Protein AF-A0A522BA51-F1 (afdb_monomer_lite)

Foldseek 3Di:
DPDDDDDVVVVVVVCPLQLLLVLLVLQLVLCVVVPNPPSNVVSNVLSVVCNVVVHHSVVSQCPDPVSVVSVVVDDPLSVCCRRPVVPNVCPCVVVVVVVVVVVVD

Radius of gyration: 16.57 Å; chains: 1; bounding box: 39×27×47 Å

Sequence (105 aa):
MNKLEVDEENMKRNLKLTGGAIAAEPLYLLFEKYGHTTAHEKSKALAHSAMESNTPLVDVITADAEALEYWNKFTDHEKQIISEPETYYIGRAAEKARRIAQNYK

Secondary structure (DSSP, 8-state):
--S----HHHHHHHHHTTTTGGGHHHHHHHHHHTT-TTHHHHHHHHHHHHHHTT--HHHHHHHSHHHHHHHTTS-HHHHHHHH-HHHH--TTHHHHHHHHHHHT-

Structure (mmCIF, N/CA/C/O backbone):
data_AF-A0A522BA51-F1
#
_entry.id   AF-A0A522BA51-F1
#
loop_
_atom_site.group_PDB
_atom_site.id
_atom_site.type_symbol
_atom_site.label_atom_id
_atom_site.label_alt_id
_atom_site.label_comp_id
_atom_site.label_asym_id
_atom_site.label_entity_id
_atom_site.label_seq_id
_atom_site.pdbx_PDB_ins_code
_atom_site.Cartn_x
_atom_site.Cartn_y
_atom_site.Cartn_z
_atom_site.occupancy
_atom_site.B_iso_or_equiv
_atom_site.auth_seq_id
_atom_site.auth_comp_id
_atom_site.auth_asym_id
_atom_site.auth_atom_id
_atom_site.pdbx_PDB_model_num
ATOM 1 N N . MET A 1 1 ? -21.199 -6.259 27.307 1.00 56.00 1 MET A N 1
ATOM 2 C CA . MET A 1 1 ? -20.004 -6.729 26.572 1.00 56.00 1 MET A CA 1
ATOM 3 C C . MET A 1 1 ? -18.866 -6.898 27.576 1.00 56.00 1 MET A C 1
ATOM 5 O O . MET A 1 1 ? -18.073 -5.986 27.710 1.00 56.00 1 MET A O 1
ATOM 9 N N . ASN A 1 2 ? -18.801 -8.007 28.325 1.00 63.66 2 ASN A N 1
ATOM 10 C CA . ASN A 1 2 ? -17.825 -8.136 29.431 1.00 63.66 2 ASN A CA 1
ATOM 11 C C . ASN A 1 2 ? -16.740 -9.201 29.187 1.00 63.66 2 ASN A C 1
ATOM 13 O O . ASN A 1 2 ? -16.081 -9.608 30.135 1.00 63.66 2 ASN A O 1
ATOM 17 N N . LYS A 1 3 ? -16.582 -9.696 27.950 1.00 83.25 3 LYS A N 1
ATOM 18 C CA . LYS A 1 3 ? -15.605 -10.753 27.611 1.00 83.25 3 LYS A CA 1
ATOM 19 C C . LYS A 1 3 ? -14.946 -10.591 26.232 1.00 83.25 3 LYS A C 1
ATOM 21 O O . LYS A 1 3 ? -14.422 -11.561 25.701 1.00 83.25 3 LYS A O 1
ATOM 26 N N . LEU A 1 4 ? -15.037 -9.412 25.611 1.00 89.44 4 LEU A N 1
ATOM 27 C CA . LEU A 1 4 ? -14.314 -9.159 24.363 1.00 89.44 4 LEU A CA 1
ATOM 28 C C . LEU A 1 4 ? -12.937 -8.600 24.715 1.00 89.44 4 LEU A C 1
ATOM 30 O O . LEU A 1 4 ? -12.860 -7.550 2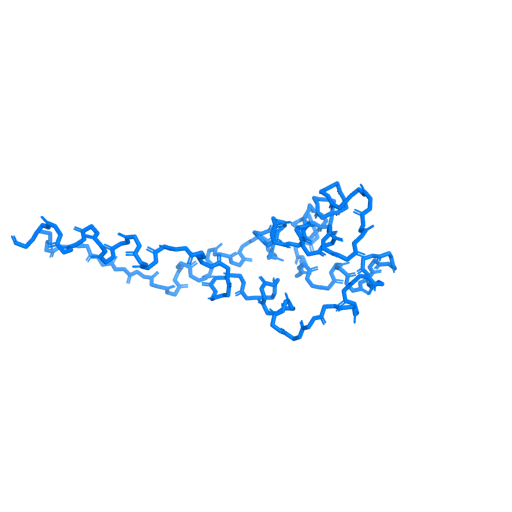5.350 1.00 89.44 4 LEU A O 1
ATOM 34 N N . GLU A 1 5 ? -11.888 -9.289 24.283 1.00 92.69 5 GLU A N 1
ATOM 35 C CA . GLU A 1 5 ? -10.500 -8.848 24.400 1.00 92.69 5 GLU A CA 1
ATOM 36 C C . GLU A 1 5 ? -9.931 -8.611 23.000 1.00 92.69 5 GLU A C 1
ATOM 38 O O . GLU A 1 5 ? -10.239 -9.349 22.061 1.00 92.69 5 GLU A O 1
ATOM 43 N N . VAL A 1 6 ? -9.138 -7.551 22.854 1.00 93.38 6 VAL A N 1
ATOM 44 C CA . VAL A 1 6 ? -8.497 -7.179 21.589 1.00 93.38 6 VAL A CA 1
ATOM 45 C C . VAL A 1 6 ? -7.022 -7.554 21.671 1.00 93.38 6 VAL A C 1
ATOM 47 O O . VAL A 1 6 ? -6.321 -7.101 22.570 1.00 93.38 6 VAL A O 1
ATOM 50 N N . ASP A 1 7 ? -6.554 -8.357 20.715 1.00 96.19 7 ASP A N 1
ATOM 51 C CA . ASP A 1 7 ? -5.135 -8.675 20.533 1.00 96.19 7 ASP A CA 1
ATOM 52 C C . ASP A 1 7 ? -4.567 -7.836 19.380 1.00 96.19 7 ASP A C 1
ATOM 54 O O . ASP A 1 7 ? -4.586 -8.231 18.209 1.00 96.19 7 ASP A O 1
ATOM 58 N N . GLU A 1 8 ? -4.091 -6.639 19.718 1.00 94.38 8 GLU A N 1
ATOM 59 C CA . GLU A 1 8 ? -3.532 -5.688 18.752 1.00 94.38 8 GLU A CA 1
ATOM 60 C C . GLU A 1 8 ? -2.276 -6.228 18.058 1.00 94.38 8 GLU A C 1
ATOM 62 O O . GLU A 1 8 ? -2.054 -5.979 16.871 1.00 94.38 8 GLU A O 1
ATOM 67 N N . GLU A 1 9 ? -1.464 -7.007 18.772 1.00 94.69 9 GLU A N 1
ATOM 68 C CA . GLU A 1 9 ? -0.231 -7.568 18.229 1.00 94.69 9 GLU A CA 1
ATOM 69 C C . GLU A 1 9 ? -0.534 -8.622 17.164 1.00 94.69 9 GLU A C 1
ATOM 71 O O . GLU A 1 9 ? 0.119 -8.659 16.118 1.00 94.69 9 GLU A O 1
ATOM 76 N N . ASN A 1 10 ? -1.566 -9.443 17.366 1.00 95.31 10 ASN A N 1
ATOM 77 C CA . ASN A 1 10 ? -2.006 -10.377 16.336 1.00 95.31 10 ASN A CA 1
ATOM 78 C C . ASN A 1 10 ? -2.607 -9.671 15.121 1.00 95.31 10 ASN A C 1
ATOM 80 O O . ASN A 1 10 ? -2.358 -10.088 13.992 1.00 95.31 10 ASN A O 1
ATOM 84 N N . MET A 1 11 ? -3.345 -8.576 15.321 1.00 93.44 11 MET A N 1
ATOM 85 C CA . MET A 1 11 ? -3.848 -7.763 14.210 1.00 93.44 11 MET A CA 1
ATOM 86 C C . MET A 1 11 ? -2.698 -7.199 13.361 1.00 93.44 11 MET A C 1
ATOM 88 O O . MET A 1 11 ? -2.728 -7.332 12.136 1.00 93.44 11 MET A O 1
ATOM 92 N N . LYS A 1 12 ? -1.649 -6.654 13.996 1.00 90.12 12 LYS A N 1
ATOM 93 C CA . LYS A 1 12 ? -0.438 -6.177 13.303 1.00 90.12 12 LYS A CA 1
ATOM 94 C C . LYS A 1 12 ? 0.283 -7.301 12.561 1.00 90.12 12 LYS A C 1
ATOM 96 O O . LYS A 1 12 ? 0.681 -7.115 11.414 1.00 90.12 12 LYS A O 1
ATOM 101 N N . ARG A 1 13 ? 0.436 -8.478 13.181 1.00 91.25 13 ARG A N 1
ATOM 102 C CA . ARG A 1 13 ? 1.027 -9.652 12.511 1.00 91.25 13 ARG A CA 1
ATOM 103 C C . ARG A 1 13 ? 0.223 -10.054 11.276 1.00 91.25 13 ARG A C 1
ATOM 105 O O . ARG A 1 13 ? 0.815 -10.266 10.223 1.00 91.25 13 ARG A O 1
ATOM 112 N N . ASN A 1 14 ? -1.104 -10.095 11.384 1.00 91.94 14 ASN A N 1
ATOM 113 C CA . ASN A 1 14 ? -1.984 -10.485 10.283 1.00 91.94 14 ASN A CA 1
ATOM 114 C C . ASN A 1 14 ? -1.899 -9.527 9.089 1.00 91.94 14 ASN A C 1
ATOM 116 O O . ASN A 1 14 ? -1.914 -9.978 7.947 1.00 91.94 14 ASN A O 1
ATOM 120 N N . LEU A 1 15 ? -1.751 -8.222 9.336 1.00 88.56 15 LEU A N 1
ATOM 121 C CA . LEU A 1 15 ? -1.572 -7.225 8.274 1.00 88.56 15 LEU A CA 1
ATOM 122 C C . LEU A 1 15 ? -0.305 -7.470 7.439 1.00 88.56 15 LEU A C 1
ATOM 124 O O . LEU A 1 15 ? -0.306 -7.241 6.231 1.00 88.56 15 LEU A O 1
ATOM 128 N N . LYS A 1 16 ? 0.752 -8.009 8.056 1.00 85.56 16 LYS A N 1
ATOM 129 C CA . LYS A 1 16 ? 2.037 -8.286 7.394 1.00 85.56 16 LYS A CA 1
ATOM 130 C C . LYS A 1 16 ? 2.071 -9.605 6.618 1.00 85.56 16 LYS A C 1
ATOM 132 O O . LYS A 1 16 ? 3.002 -9.812 5.846 1.00 85.56 16 LYS A O 1
ATOM 137 N N . LEU A 1 17 ? 1.062 -10.474 6.761 1.00 85.94 17 LEU A N 1
ATOM 138 C CA . LEU A 1 17 ? 1.031 -11.803 6.123 1.00 85.94 17 LEU A CA 1
ATOM 139 C C . LEU A 1 17 ? 1.068 -11.765 4.589 1.00 85.94 17 LEU A C 1
ATOM 141 O O . LEU A 1 17 ? 1.401 -12.765 3.968 1.00 85.94 17 LEU A O 1
ATOM 145 N N . THR A 1 18 ? 0.720 -10.634 3.975 1.00 82.19 18 THR A N 1
ATOM 146 C CA . THR A 1 18 ? 0.679 -10.475 2.512 1.00 82.19 18 THR A CA 1
ATOM 147 C C . THR A 1 18 ? 1.930 -9.803 1.938 1.00 82.19 18 THR A C 1
ATOM 149 O O . THR A 1 18 ? 1.902 -9.328 0.807 1.00 82.19 18 THR A O 1
ATOM 152 N N . GLY A 1 19 ? 3.014 -9.681 2.716 1.00 77.31 19 GLY A N 1
ATOM 153 C CA . GLY A 1 19 ? 4.234 -8.997 2.265 1.00 77.31 19 GLY A CA 1
ATOM 154 C C . GLY A 1 19 ? 4.034 -7.500 1.990 1.00 77.31 19 GLY A C 1
ATOM 155 O O . GLY A 1 19 ? 4.800 -6.896 1.249 1.00 77.31 19 GLY A O 1
ATOM 156 N N . GLY A 1 20 ? 2.989 -6.883 2.551 1.00 80.81 20 GLY A N 1
ATOM 157 C CA . GLY A 1 20 ? 2.641 -5.483 2.285 1.00 80.81 20 GLY A CA 1
ATOM 158 C C . GLY A 1 20 ? 1.772 -5.269 1.041 1.00 80.81 20 GLY A C 1
ATOM 159 O O . GLY A 1 20 ? 1.464 -4.125 0.723 1.00 80.81 20 GLY A O 1
ATOM 160 N N . ALA A 1 21 ? 1.299 -6.329 0.371 1.00 83.75 21 ALA A N 1
ATOM 161 C CA . ALA A 1 21 ? 0.402 -6.221 -0.787 1.00 83.75 21 ALA A CA 1
ATOM 162 C C . ALA A 1 21 ? -0.929 -5.504 -0.491 1.00 83.75 21 ALA A C 1
ATOM 164 O O . ALA A 1 21 ? -1.582 -5.008 -1.406 1.00 83.75 21 ALA A O 1
ATOM 165 N N . ILE A 1 22 ? -1.306 -5.367 0.784 1.00 90.12 22 ILE A N 1
ATOM 166 C CA . ILE A 1 22 ? -2.412 -4.499 1.212 1.00 90.12 22 ILE A CA 1
ATOM 167 C C . ILE A 1 22 ? -2.235 -3.032 0.767 1.00 90.12 22 ILE A C 1
ATOM 169 O O . ILE A 1 22 ? -3.221 -2.320 0.603 1.00 90.12 22 ILE A O 1
ATOM 173 N N . ALA A 1 23 ? -0.999 -2.588 0.512 1.00 94.94 23 ALA A N 1
ATOM 174 C CA . ALA A 1 23 ? -0.689 -1.256 -0.001 1.00 94.94 23 ALA A CA 1
ATOM 175 C C . ALA A 1 23 ? -0.792 -1.130 -1.540 1.00 94.94 23 ALA A C 1
ATOM 177 O O . ALA A 1 23 ? -0.404 -0.102 -2.092 1.00 94.94 23 ALA A O 1
ATOM 178 N N . ALA A 1 24 ? -1.337 -2.124 -2.254 1.00 95.75 24 ALA A N 1
ATOM 179 C CA . ALA A 1 24 ? -1.529 -2.050 -3.708 1.00 95.75 24 ALA A CA 1
ATOM 180 C C . ALA A 1 24 ? -2.417 -0.867 -4.140 1.00 95.75 24 ALA A C 1
ATOM 182 O O . ALA A 1 24 ? -2.130 -0.197 -5.134 1.00 95.75 24 ALA A O 1
ATOM 183 N N . GLU A 1 25 ? -3.489 -0.595 -3.390 1.00 95.94 25 GLU A N 1
ATOM 184 C CA . GLU A 1 25 ? -4.382 0.534 -3.666 1.00 95.94 25 GLU A CA 1
ATOM 185 C C . GLU A 1 25 ? -3.667 1.892 -3.557 1.00 95.94 25 GLU A C 1
ATOM 187 O O . GLU A 1 25 ? -3.598 2.614 -4.557 1.00 95.94 25 GLU A O 1
ATOM 192 N N . PRO A 1 26 ? -3.072 2.257 -2.404 1.00 97.31 26 PRO A N 1
ATOM 193 C CA . PRO A 1 26 ? -2.359 3.523 -2.312 1.00 97.31 26 PRO A CA 1
ATOM 194 C C . PRO A 1 26 ? -1.193 3.622 -3.301 1.00 97.31 26 PRO A C 1
ATOM 196 O O . PRO A 1 26 ? -0.925 4.713 -3.801 1.00 97.31 26 PRO A O 1
ATOM 199 N N . LEU A 1 27 ? -0.526 2.509 -3.627 1.00 98.06 27 LEU A N 1
ATOM 200 C CA . LEU A 1 27 ? 0.571 2.512 -4.592 1.00 98.06 27 LEU A CA 1
ATOM 201 C C . LEU A 1 27 ? 0.112 2.950 -5.983 1.00 98.06 27 LEU A C 1
ATOM 203 O O . LEU A 1 27 ? 0.767 3.802 -6.587 1.00 98.06 27 LEU A O 1
ATOM 207 N N . TYR A 1 28 ? -1.012 2.425 -6.488 1.00 97.75 28 TYR A N 1
ATOM 208 C CA . TYR A 1 28 ? -1.469 2.840 -7.815 1.00 97.75 28 TYR A CA 1
ATOM 209 C C . TYR A 1 28 ? -1.930 4.297 -7.814 1.00 97.75 28 TYR A C 1
ATOM 211 O O . TYR A 1 28 ? -1.610 5.015 -8.753 1.00 97.75 28 TYR A O 1
ATOM 219 N N . LEU A 1 29 ? -2.608 4.764 -6.758 1.00 98.19 29 LEU A N 1
ATOM 220 C CA . LEU A 1 29 ? -3.042 6.162 -6.656 1.00 98.19 29 LEU A CA 1
ATOM 221 C C . LEU A 1 29 ? -1.849 7.124 -6.704 1.00 98.19 29 LEU A C 1
ATOM 223 O O . LEU A 1 29 ? -1.912 8.179 -7.338 1.00 98.19 29 LEU A O 1
ATOM 227 N N . LEU A 1 30 ? -0.743 6.757 -6.055 1.00 98.50 30 LEU A N 1
ATOM 228 C CA . LEU A 1 30 ? 0.486 7.539 -6.105 1.00 98.50 30 LEU A CA 1
ATOM 229 C C . LEU A 1 30 ? 1.151 7.454 -7.482 1.00 98.50 30 LEU A C 1
ATOM 231 O O . LEU A 1 30 ? 1.555 8.480 -8.021 1.00 98.50 30 LEU A O 1
ATOM 235 N N . PHE A 1 31 ? 1.209 6.283 -8.112 1.00 98.50 31 PHE A N 1
ATOM 236 C CA . PHE A 1 31 ? 1.685 6.175 -9.494 1.00 98.50 31 PHE A CA 1
ATOM 237 C C . PHE A 1 31 ? 0.861 7.042 -10.463 1.00 98.50 31 PHE A C 1
ATOM 239 O O . PHE A 1 31 ? 1.452 7.771 -11.262 1.00 98.50 31 PHE A O 1
ATOM 246 N N . GLU A 1 32 ? -0.472 7.059 -10.353 1.00 98.31 32 GLU A N 1
ATOM 247 C CA . GLU A 1 32 ? -1.348 7.945 -11.138 1.00 98.31 32 GLU A CA 1
ATOM 248 C C . GLU A 1 32 ? -1.060 9.422 -10.860 1.00 98.31 32 GLU A C 1
ATOM 250 O O . GLU A 1 32 ? -0.932 10.209 -11.799 1.00 98.31 32 GLU A O 1
ATOM 255 N N . LYS A 1 33 ? -0.884 9.800 -9.585 1.00 98.25 33 LYS A N 1
ATOM 256 C CA . LYS A 1 33 ? -0.504 11.166 -9.190 1.00 98.25 33 LYS A CA 1
ATOM 257 C C . LYS A 1 33 ? 0.770 11.633 -9.903 1.00 98.25 33 LYS A C 1
ATOM 259 O O . LYS A 1 33 ? 0.865 12.803 -10.269 1.00 98.25 33 LYS A O 1
ATOM 264 N N . TYR A 1 34 ? 1.734 10.737 -10.106 1.00 98.12 34 TYR A N 1
ATOM 265 C CA . TYR A 1 34 ? 2.988 11.023 -10.810 1.00 98.12 34 TYR A CA 1
ATOM 266 C C . TYR A 1 34 ? 2.940 10.748 -12.324 1.00 98.12 34 TYR A C 1
ATOM 268 O O . TYR A 1 34 ? 3.971 10.845 -12.991 1.00 98.12 34 TYR A O 1
ATOM 276 N N . GLY A 1 35 ? 1.759 10.464 -12.883 1.00 97.62 35 GLY A N 1
ATOM 277 C CA . GLY A 1 35 ? 1.524 10.390 -14.327 1.00 97.62 35 GLY A CA 1
ATOM 278 C C . GLY A 1 35 ? 1.711 9.009 -14.958 1.00 97.62 35 GLY A C 1
ATOM 279 O O . GLY A 1 35 ? 1.816 8.918 -16.181 1.00 97.62 35 GLY A O 1
ATOM 280 N N . HIS A 1 36 ? 1.753 7.936 -14.167 1.00 98.19 36 HIS A N 1
ATOM 281 C CA . HIS A 1 36 ? 1.840 6.579 -14.701 1.00 98.19 36 HIS A CA 1
ATOM 282 C C . HIS A 1 36 ? 0.551 6.208 -15.453 1.00 98.19 36 HIS A C 1
ATOM 284 O O . HIS A 1 36 ? -0.544 6.240 -14.897 1.00 98.19 36 HIS A O 1
ATOM 290 N N . THR A 1 37 ? 0.672 5.796 -16.715 1.00 95.38 37 THR A N 1
ATOM 291 C CA . THR A 1 37 ? -0.477 5.580 -17.617 1.00 95.38 37 THR A CA 1
ATOM 292 C C . THR A 1 37 ? -1.262 4.297 -17.337 1.00 95.38 37 THR A C 1
ATOM 294 O O . THR A 1 37 ? -2.471 4.260 -17.538 1.00 95.38 37 THR A O 1
ATOM 297 N N . THR A 1 38 ? -0.593 3.246 -16.856 1.00 97.06 38 THR A N 1
ATOM 298 C CA . THR A 1 38 ? -1.205 1.957 -16.469 1.00 97.06 38 THR A CA 1
ATOM 299 C C . THR A 1 38 ? -0.953 1.610 -14.996 1.00 97.06 38 THR A C 1
ATOM 301 O O . THR A 1 38 ? -0.607 0.476 -14.659 1.00 97.06 38 THR A O 1
ATOM 304 N N . ALA A 1 39 ? -1.089 2.604 -14.114 1.00 97.69 39 ALA A N 1
ATOM 305 C CA . ALA A 1 39 ? -0.724 2.518 -12.698 1.00 97.69 39 ALA A CA 1
ATOM 306 C C . ALA A 1 39 ? -1.384 1.346 -11.957 1.00 97.69 39 ALA A C 1
ATOM 308 O O . ALA A 1 39 ? -0.717 0.628 -11.211 1.00 97.69 39 ALA A O 1
ATOM 309 N N . HIS A 1 40 ? -2.686 1.141 -12.190 1.00 97.75 40 HIS A N 1
ATOM 310 C CA . HIS A 1 40 ? -3.458 0.066 -11.568 1.00 97.75 40 HIS A CA 1
ATOM 311 C C . HIS A 1 40 ? -2.857 -1.312 -11.873 1.00 97.75 40 HIS A C 1
ATOM 313 O O . HIS A 1 40 ? -2.569 -2.081 -10.956 1.00 97.75 40 HIS A O 1
ATOM 319 N N . GLU A 1 41 ? -2.591 -1.602 -13.150 1.00 98.12 41 GLU A N 1
ATOM 320 C CA . GLU A 1 41 ? -2.032 -2.893 -13.565 1.00 98.12 41 GLU A CA 1
ATOM 321 C C . GLU A 1 41 ? -0.597 -3.090 -13.070 1.00 98.12 41 GLU A C 1
ATOM 323 O O . GLU A 1 41 ? -0.265 -4.176 -12.593 1.00 98.12 41 GLU A O 1
ATOM 328 N N . LYS A 1 42 ? 0.243 -2.043 -13.104 1.00 98.12 42 LYS A N 1
ATOM 329 C CA . LYS A 1 42 ? 1.611 -2.123 -12.566 1.00 98.12 42 LYS A CA 1
ATOM 330 C C . LYS A 1 42 ? 1.596 -2.410 -11.064 1.00 98.12 42 LYS A C 1
ATOM 332 O O . LYS A 1 42 ? 2.263 -3.340 -10.619 1.00 98.12 42 LYS A O 1
ATOM 337 N N . SER A 1 43 ? 0.818 -1.657 -10.288 1.00 97.81 43 SER A N 1
ATOM 338 C CA . SER A 1 43 ? 0.716 -1.856 -8.837 1.00 97.81 43 SER A CA 1
ATOM 339 C C . SER A 1 43 ? 0.200 -3.254 -8.483 1.00 97.81 43 SER A C 1
ATOM 341 O O . SER A 1 43 ? 0.777 -3.943 -7.641 1.00 97.81 43 SER A O 1
ATOM 343 N N . LYS A 1 44 ? -0.840 -3.718 -9.186 1.00 97.06 44 LYS A N 1
ATOM 344 C CA . LYS A 1 44 ? -1.383 -5.070 -9.034 1.00 97.06 44 LYS A CA 1
ATOM 345 C C . LYS A 1 44 ? -0.326 -6.144 -9.305 1.00 97.06 44 LYS A C 1
ATOM 347 O O . LYS A 1 44 ? -0.220 -7.090 -8.528 1.00 97.06 44 LYS A O 1
ATOM 352 N N . ALA A 1 45 ? 0.461 -6.005 -10.373 1.00 97.56 45 ALA A N 1
ATOM 353 C CA . ALA A 1 45 ? 1.525 -6.952 -10.700 1.00 97.56 45 ALA A CA 1
ATOM 354 C C . ALA A 1 45 ? 2.616 -7.000 -9.615 1.00 97.56 45 ALA A C 1
ATOM 356 O O . ALA A 1 45 ? 3.007 -8.088 -9.193 1.00 97.56 45 ALA A O 1
ATOM 357 N N . LEU A 1 46 ? 3.058 -5.842 -9.111 1.00 97.44 46 LEU A N 1
ATOM 358 C CA . LEU A 1 46 ? 4.050 -5.758 -8.029 1.00 97.44 46 LEU A CA 1
ATOM 359 C C . LEU A 1 46 ? 3.524 -6.381 -6.728 1.00 97.44 46 LEU A C 1
ATOM 361 O O . LEU A 1 46 ? 4.234 -7.142 -6.076 1.00 97.44 46 LEU A O 1
ATOM 365 N N . ALA A 1 47 ? 2.266 -6.108 -6.374 1.00 95.94 47 ALA A N 1
ATOM 366 C CA . ALA A 1 47 ? 1.621 -6.679 -5.196 1.00 95.94 47 ALA A CA 1
ATOM 367 C C . ALA A 1 47 ? 1.492 -8.207 -5.285 1.00 95.94 47 ALA A C 1
ATOM 369 O O . ALA A 1 47 ? 1.807 -8.903 -4.321 1.00 95.94 47 ALA A O 1
ATOM 370 N N . HIS A 1 48 ? 1.097 -8.741 -6.446 1.00 95.38 48 HIS A N 1
ATOM 371 C CA . HIS A 1 48 ? 1.084 -10.187 -6.671 1.00 95.38 48 HIS A CA 1
ATOM 372 C C . HIS A 1 48 ? 2.484 -10.791 -6.570 1.00 95.38 48 HIS A C 1
ATOM 374 O O . HIS A 1 48 ? 2.653 -11.782 -5.864 1.00 95.38 48 HIS A O 1
ATOM 380 N N . SER A 1 49 ? 3.488 -10.166 -7.191 1.00 94.75 49 SER A N 1
ATOM 381 C CA . SER A 1 49 ? 4.873 -10.628 -7.094 1.00 94.75 49 SER A CA 1
ATOM 382 C C . SER A 1 49 ? 5.354 -10.666 -5.642 1.00 94.75 49 SER A C 1
ATOM 384 O O . SER A 1 49 ? 5.949 -11.659 -5.242 1.00 94.75 49 SER A O 1
ATOM 386 N N . ALA A 1 50 ? 5.064 -9.634 -4.843 1.00 94.44 50 ALA A N 1
ATOM 387 C CA . ALA A 1 50 ? 5.417 -9.577 -3.422 1.00 94.44 50 ALA A CA 1
ATOM 388 C C . ALA A 1 50 ? 4.778 -10.716 -2.610 1.00 94.44 50 ALA A C 1
ATOM 390 O O . ALA A 1 50 ? 5.436 -11.328 -1.766 1.00 94.44 50 ALA A O 1
ATOM 391 N N . MET A 1 51 ? 3.512 -11.039 -2.895 1.00 92.12 51 MET A N 1
ATOM 392 C CA . MET A 1 51 ? 2.816 -12.162 -2.262 1.00 92.12 51 MET A CA 1
ATOM 393 C C . MET A 1 51 ? 3.410 -13.514 -2.669 1.00 92.12 51 MET A C 1
ATOM 395 O O . MET A 1 51 ? 3.666 -14.348 -1.804 1.00 92.12 51 MET A O 1
ATOM 399 N N . GLU A 1 52 ? 3.628 -13.738 -3.966 1.00 93.12 52 GLU A N 1
ATOM 400 C CA . GLU A 1 52 ? 4.144 -15.006 -4.498 1.00 93.12 52 GLU A CA 1
ATOM 401 C C . GLU A 1 52 ? 5.573 -15.290 -4.029 1.00 93.12 52 GLU A C 1
ATOM 403 O O . GLU A 1 52 ? 5.903 -16.431 -3.704 1.00 93.12 52 GLU A O 1
ATOM 408 N N . SER A 1 53 ? 6.413 -14.256 -3.947 1.00 91.69 53 SER A N 1
ATOM 409 C CA . SER A 1 53 ? 7.800 -14.378 -3.497 1.00 91.69 53 SER A CA 1
ATOM 410 C C . SER A 1 53 ? 7.978 -14.205 -1.986 1.00 91.69 53 SER A C 1
ATOM 412 O O . SER A 1 53 ? 9.110 -14.264 -1.502 1.00 91.69 53 SER A O 1
ATOM 414 N N . ASN A 1 54 ? 6.895 -13.967 -1.234 1.00 90.31 54 ASN A N 1
ATOM 415 C CA . ASN A 1 54 ? 6.922 -13.643 0.197 1.00 90.31 54 ASN A CA 1
ATOM 416 C C . ASN A 1 54 ? 7.975 -12.566 0.537 1.00 90.31 54 ASN A C 1
ATOM 418 O O . ASN A 1 54 ? 8.759 -12.694 1.479 1.00 90.31 54 ASN A O 1
ATOM 422 N N . THR A 1 55 ? 8.039 -11.530 -0.297 1.00 92.00 55 THR A N 1
ATOM 423 C CA . THR A 1 55 ? 9.011 -10.435 -0.212 1.00 92.00 55 THR A CA 1
ATOM 424 C C . THR A 1 55 ? 8.267 -9.136 0.092 1.00 92.00 55 THR A C 1
ATOM 426 O O . THR A 1 55 ? 7.159 -8.955 -0.415 1.00 92.00 55 THR A O 1
ATOM 429 N N . PRO A 1 56 ? 8.825 -8.215 0.897 1.00 94.06 56 PRO A N 1
ATOM 430 C CA . PRO A 1 56 ? 8.209 -6.912 1.113 1.00 94.06 56 PRO A CA 1
ATOM 431 C C . PRO A 1 56 ? 7.931 -6.172 -0.203 1.00 94.06 56 PRO A C 1
ATOM 433 O O . PRO A 1 56 ? 8.796 -6.082 -1.072 1.00 94.06 56 PRO A O 1
ATOM 436 N N . LEU A 1 57 ? 6.743 -5.577 -0.330 1.00 95.56 57 LEU A N 1
ATOM 437 C CA . LEU A 1 57 ? 6.333 -4.826 -1.520 1.00 95.56 57 LEU A CA 1
ATOM 438 C C . LEU A 1 57 ? 7.329 -3.714 -1.887 1.00 95.56 57 LEU A C 1
ATOM 440 O O . LEU A 1 57 ? 7.593 -3.494 -3.064 1.00 95.56 57 LEU A O 1
ATOM 444 N N . VAL A 1 58 ? 7.921 -3.044 -0.894 1.00 96.00 58 VAL A N 1
ATOM 445 C CA . VAL A 1 58 ? 8.940 -2.000 -1.108 1.00 96.00 58 VAL A CA 1
ATOM 446 C C . VAL A 1 58 ? 10.184 -2.550 -1.816 1.00 96.00 58 VAL A C 1
ATOM 448 O O . VAL A 1 58 ? 10.729 -1.892 -2.704 1.00 96.00 58 VAL A O 1
ATOM 451 N N . ASP A 1 59 ? 10.606 -3.768 -1.485 1.00 96.50 59 ASP A N 1
ATOM 452 C CA . ASP A 1 59 ? 11.760 -4.405 -2.123 1.00 96.50 59 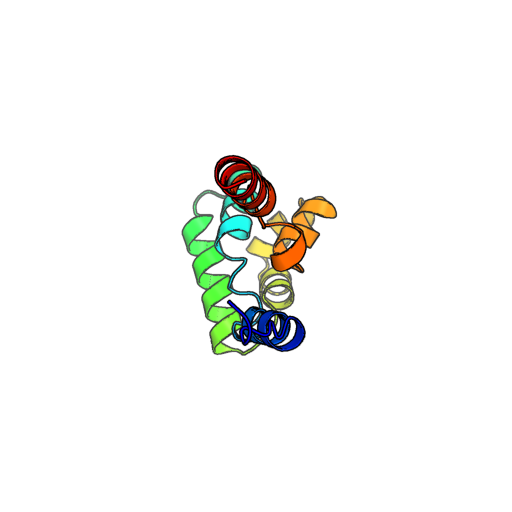ASP A CA 1
ATOM 453 C C . ASP A 1 59 ? 11.426 -4.777 -3.576 1.00 96.50 59 ASP A C 1
ATOM 455 O O . ASP A 1 59 ? 12.228 -4.557 -4.481 1.00 96.50 59 ASP A O 1
ATOM 459 N N . VAL A 1 60 ? 10.200 -5.249 -3.829 1.00 97.06 60 VAL A N 1
ATOM 460 C CA . VAL A 1 60 ? 9.712 -5.536 -5.190 1.00 97.06 60 VAL A CA 1
ATOM 461 C C . VAL A 1 60 ? 9.615 -4.260 -6.036 1.00 97.06 60 VAL A C 1
ATOM 463 O O . VAL A 1 60 ? 10.046 -4.258 -7.187 1.00 97.06 60 VAL A O 1
ATOM 466 N N . ILE A 1 61 ? 9.111 -3.157 -5.471 1.00 97.69 61 ILE A N 1
ATOM 467 C CA . ILE A 1 61 ? 9.051 -1.846 -6.141 1.00 97.69 61 ILE A CA 1
ATOM 468 C C . ILE A 1 61 ? 10.454 -1.359 -6.509 1.00 97.69 61 ILE A C 1
ATOM 470 O O . ILE A 1 61 ? 10.673 -0.880 -7.616 1.00 97.69 61 ILE A O 1
ATOM 474 N N . THR A 1 62 ? 11.401 -1.451 -5.576 1.00 97.25 62 THR A N 1
ATOM 475 C CA . THR A 1 62 ? 12.753 -0.909 -5.770 1.00 97.25 62 THR A CA 1
ATOM 476 C C . THR A 1 62 ? 13.619 -1.775 -6.688 1.00 97.25 62 THR A C 1
ATOM 478 O O . THR A 1 62 ? 14.582 -1.265 -7.260 1.00 97.25 62 THR A O 1
ATOM 481 N N . ALA A 1 63 ? 13.263 -3.049 -6.878 1.00 97.88 63 ALA A N 1
ATOM 482 C CA . ALA A 1 63 ? 13.889 -3.948 -7.844 1.00 97.88 63 ALA A CA 1
ATOM 483 C C . ALA A 1 63 ? 13.340 -3.806 -9.281 1.00 97.88 63 ALA A C 1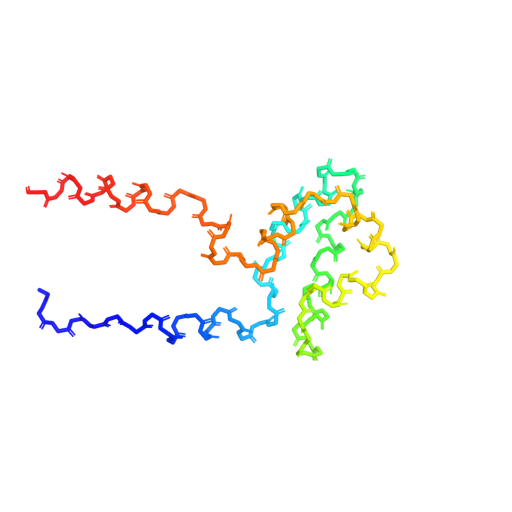
ATOM 485 O O . ALA A 1 63 ? 14.040 -4.155 -10.234 1.00 97.88 63 ALA A O 1
ATOM 486 N N . ASP A 1 64 ? 12.115 -3.300 -9.465 1.00 98.12 64 ASP A N 1
ATOM 487 C CA . ASP A 1 64 ? 11.518 -3.038 -10.784 1.00 98.12 64 ASP A CA 1
ATOM 488 C C . ASP A 1 64 ? 11.939 -1.652 -11.299 1.00 98.12 64 ASP A C 1
ATOM 490 O O . ASP A 1 64 ? 11.655 -0.628 -10.684 1.00 98.12 64 ASP A O 1
ATOM 494 N N . ALA A 1 65 ? 12.626 -1.603 -12.445 1.00 97.75 65 ALA A N 1
ATOM 495 C CA . ALA A 1 65 ? 13.226 -0.366 -12.957 1.00 97.75 65 ALA A CA 1
ATOM 496 C C . ALA A 1 65 ? 12.200 0.742 -13.262 1.00 97.75 65 ALA A C 1
ATOM 498 O O . ALA A 1 65 ? 12.485 1.920 -13.049 1.00 97.75 65 ALA A O 1
ATOM 499 N N . GLU A 1 66 ? 11.013 0.371 -13.746 1.00 97.31 66 GLU A N 1
ATOM 500 C CA . GLU A 1 66 ? 9.932 1.316 -14.034 1.00 97.31 66 GLU A CA 1
ATOM 501 C C . GLU A 1 66 ? 9.321 1.834 -12.729 1.00 97.31 66 GLU A C 1
ATOM 503 O O . GLU A 1 66 ? 9.219 3.042 -12.528 1.00 97.31 66 GLU A O 1
ATOM 508 N N . ALA A 1 67 ? 8.975 0.938 -11.803 1.00 97.75 67 ALA A N 1
ATOM 509 C CA . ALA A 1 67 ? 8.398 1.301 -10.515 1.00 97.75 67 ALA A CA 1
ATOM 510 C C . ALA A 1 67 ? 9.360 2.151 -9.671 1.00 97.75 67 ALA A C 1
ATOM 512 O O . ALA A 1 67 ? 8.927 3.116 -9.037 1.00 97.75 67 ALA A O 1
ATOM 513 N N . LEU A 1 68 ? 10.663 1.852 -9.715 1.00 98.38 68 LEU A N 1
ATOM 514 C CA . LEU A 1 68 ? 11.709 2.621 -9.047 1.00 98.38 68 LEU A CA 1
ATOM 515 C C . LEU A 1 68 ? 11.745 4.081 -9.526 1.00 98.38 68 LEU A C 1
ATOM 517 O O . LEU A 1 68 ? 11.958 4.987 -8.715 1.00 98.38 68 LEU A O 1
ATOM 521 N N . GLU A 1 69 ? 11.500 4.339 -10.815 1.00 98.06 69 GLU A N 1
ATOM 522 C CA . GLU A 1 69 ? 11.444 5.703 -11.352 1.00 98.06 69 GLU A CA 1
ATOM 523 C C . GLU A 1 69 ? 10.356 6.536 -10.659 1.00 98.06 69 GLU A C 1
ATOM 525 O O . GLU A 1 69 ? 10.587 7.690 -10.290 1.00 98.06 69 GLU A O 1
ATOM 530 N N . TYR A 1 70 ? 9.178 5.950 -10.440 1.00 98.19 70 TYR A N 1
ATOM 531 C CA . TYR A 1 70 ? 8.074 6.612 -9.745 1.00 98.19 70 TYR A CA 1
ATOM 532 C C . TYR A 1 70 ? 8.293 6.659 -8.234 1.00 98.19 70 TYR A C 1
ATOM 534 O O . TYR A 1 70 ? 8.068 7.701 -7.621 1.00 98.19 70 TYR A O 1
ATOM 542 N N . TRP A 1 71 ? 8.797 5.578 -7.640 1.00 98.00 71 TRP A N 1
ATOM 543 C CA . TRP A 1 71 ? 9.126 5.501 -6.216 1.00 98.00 71 TRP A CA 1
ATOM 544 C C . TRP A 1 71 ? 10.086 6.610 -5.774 1.00 98.00 71 TRP A C 1
ATOM 546 O O . TRP A 1 71 ? 9.922 7.206 -4.710 1.00 98.00 71 TRP A O 1
ATOM 556 N N . ASN A 1 72 ? 11.064 6.947 -6.615 1.00 98.25 72 ASN A N 1
ATOM 557 C CA . ASN A 1 72 ? 12.014 8.022 -6.335 1.00 98.25 72 ASN A CA 1
ATOM 558 C C . ASN A 1 72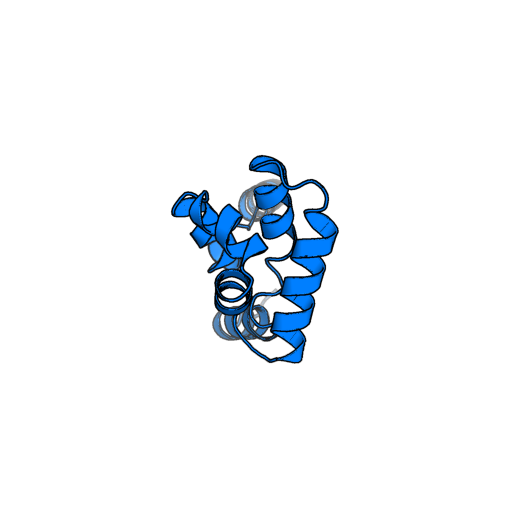 ? 11.378 9.421 -6.340 1.00 98.25 72 ASN A C 1
ATOM 560 O O . ASN A 1 72 ? 11.951 10.345 -5.765 1.00 98.25 72 ASN A O 1
ATOM 564 N N . LYS A 1 73 ? 10.197 9.585 -6.949 1.00 98.31 73 LYS A N 1
ATOM 565 C CA . LYS A 1 73 ? 9.443 10.848 -6.952 1.00 98.31 73 LYS A CA 1
ATOM 566 C C . LYS A 1 73 ? 8.601 11.020 -5.681 1.00 98.31 73 LYS A C 1
ATOM 568 O O . LYS A 1 73 ? 8.186 12.145 -5.396 1.00 98.31 73 LYS A O 1
ATOM 573 N N . PHE A 1 74 ? 8.348 9.942 -4.932 1.00 98.38 74 PHE A N 1
ATOM 574 C CA . PHE A 1 74 ? 7.523 9.969 -3.723 1.00 98.38 74 PHE A CA 1
ATOM 575 C C . PHE A 1 74 ? 8.212 10.752 -2.605 1.00 98.38 74 PHE A C 1
ATOM 577 O O . PHE A 1 74 ? 9.406 10.585 -2.338 1.00 98.38 74 PHE A O 1
ATOM 584 N N . THR A 1 75 ? 7.428 11.563 -1.906 1.00 98.50 75 THR A N 1
ATOM 585 C CA . THR A 1 75 ? 7.816 12.164 -0.628 1.00 98.50 75 THR A CA 1
ATOM 586 C C . THR A 1 75 ? 7.987 11.095 0.451 1.00 98.50 75 THR A C 1
ATOM 588 O O . THR A 1 75 ? 7.457 9.988 0.341 1.00 98.50 75 THR A O 1
ATOM 591 N N . ASP A 1 76 ? 8.676 11.432 1.542 1.00 98.12 76 ASP A N 1
ATOM 592 C CA . ASP A 1 76 ? 8.854 10.507 2.670 1.00 98.12 76 ASP A CA 1
ATOM 593 C C . ASP A 1 76 ? 7.512 10.036 3.241 1.00 98.12 76 ASP A C 1
ATOM 595 O O . ASP A 1 76 ? 7.340 8.858 3.544 1.00 98.12 76 ASP A O 1
ATOM 599 N N . HIS A 1 77 ? 6.525 10.933 3.304 1.00 97.81 77 HIS A N 1
ATOM 600 C CA . HIS A 1 77 ? 5.185 10.584 3.760 1.00 97.81 77 HIS A CA 1
ATOM 601 C C . HIS A 1 77 ? 4.479 9.597 2.817 1.00 97.81 77 HIS A C 1
ATOM 603 O O . HIS A 1 77 ? 3.827 8.661 3.265 1.00 97.81 77 HIS A O 1
ATOM 609 N N . GLU A 1 78 ? 4.628 9.756 1.504 1.00 98.25 78 GLU A N 1
ATOM 610 C CA . GLU A 1 78 ? 4.055 8.818 0.532 1.00 98.25 78 GLU A CA 1
ATOM 611 C C . GLU A 1 78 ? 4.741 7.455 0.573 1.00 98.25 78 GLU A C 1
ATOM 613 O O . GLU A 1 78 ? 4.078 6.431 0.439 1.00 98.25 78 GLU A O 1
ATOM 618 N N . LYS A 1 79 ? 6.049 7.419 0.844 1.00 97.94 79 LYS A N 1
ATOM 619 C CA . LYS A 1 79 ? 6.756 6.158 1.100 1.00 97.94 79 LYS A CA 1
ATOM 620 C C . LYS A 1 79 ? 6.226 5.475 2.360 1.00 97.94 79 LYS A C 1
ATOM 622 O O . LYS A 1 79 ? 6.002 4.269 2.325 1.00 97.94 79 LYS A O 1
ATOM 627 N N . GLN A 1 80 ? 5.941 6.236 3.420 1.00 97.25 80 GLN A N 1
ATOM 628 C CA . GLN A 1 80 ? 5.322 5.721 4.648 1.00 97.25 80 GLN A CA 1
ATOM 629 C C . GLN A 1 80 ? 3.922 5.144 4.423 1.00 97.25 80 GLN A C 1
ATOM 631 O O . GLN A 1 80 ? 3.582 4.126 5.020 1.00 97.25 80 GLN A O 1
ATOM 636 N N . ILE A 1 81 ? 3.122 5.741 3.533 1.00 97.00 81 ILE A N 1
ATOM 637 C CA . ILE A 1 81 ? 1.820 5.181 3.135 1.00 97.00 81 ILE A CA 1
ATOM 638 C C . ILE A 1 81 ? 1.979 3.757 2.579 1.00 97.00 81 ILE A C 1
ATOM 640 O O . ILE A 1 81 ? 1.111 2.918 2.812 1.00 97.00 81 ILE A O 1
ATOM 644 N N . ILE A 1 82 ? 3.078 3.472 1.875 1.00 96.62 82 ILE A N 1
ATOM 645 C CA . ILE A 1 82 ? 3.340 2.151 1.289 1.00 96.62 82 ILE A CA 1
ATOM 646 C C . ILE A 1 82 ? 4.027 1.200 2.271 1.00 96.62 82 ILE A C 1
ATOM 648 O O . ILE A 1 82 ? 3.688 0.019 2.303 1.00 96.62 82 ILE A O 1
ATOM 652 N N . SER A 1 83 ? 4.981 1.682 3.071 1.00 94.19 83 SER A N 1
ATOM 653 C CA . SER A 1 83 ? 5.739 0.835 4.001 1.00 94.19 83 SER A CA 1
ATOM 654 C C . SER A 1 83 ? 4.985 0.512 5.292 1.00 94.19 83 SER A C 1
ATOM 656 O O . SER A 1 83 ? 5.225 -0.536 5.885 1.00 94.19 83 SER A O 1
ATOM 658 N N . GLU A 1 84 ? 4.096 1.404 5.733 1.00 93.81 84 GLU A N 1
ATOM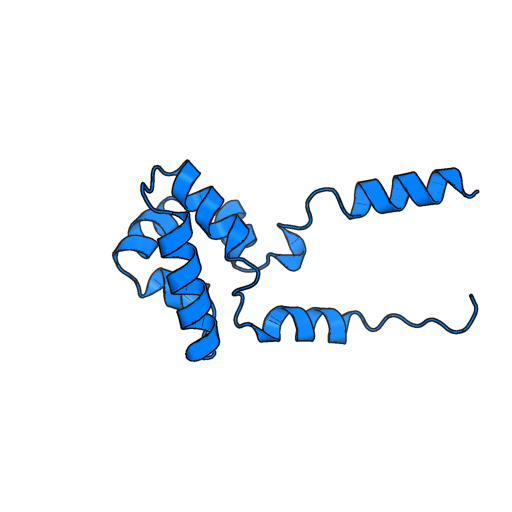 659 C CA . GLU A 1 84 ? 3.346 1.314 6.993 1.00 93.81 84 GLU A CA 1
ATOM 660 C C . GLU A 1 84 ? 1.861 1.714 6.790 1.00 93.81 84 GLU A C 1
ATOM 662 O O . GLU A 1 84 ? 1.344 2.633 7.447 1.00 93.81 84 GLU A O 1
ATOM 667 N N . PRO A 1 85 ? 1.137 1.055 5.863 1.00 93.19 85 PRO A N 1
ATOM 668 C CA . PRO A 1 85 ? -0.239 1.412 5.512 1.00 93.19 85 PRO A CA 1
ATOM 669 C C . PRO A 1 85 ? -1.203 1.337 6.705 1.00 93.19 85 PRO A C 1
ATOM 671 O O . PRO A 1 85 ? -2.167 2.099 6.771 1.00 93.19 85 PRO A O 1
ATOM 674 N N . GLU A 1 86 ? -0.936 0.477 7.687 1.00 91.56 86 GLU A N 1
ATOM 675 C CA . GLU A 1 86 ? -1.730 0.351 8.911 1.00 91.56 86 GLU A CA 1
ATOM 676 C C . GLU A 1 86 ? -1.735 1.614 9.781 1.00 91.56 86 GLU A C 1
ATOM 678 O O . GLU A 1 86 ? -2.656 1.814 10.575 1.00 91.56 86 GLU A O 1
ATOM 683 N N . THR A 1 87 ? -0.727 2.471 9.612 1.00 92.62 87 THR A N 1
ATOM 684 C CA . THR A 1 87 ? -0.576 3.734 10.338 1.00 92.62 87 THR A CA 1
ATOM 685 C C . THR A 1 87 ? -0.977 4.910 9.455 1.00 92.62 87 THR A C 1
ATOM 687 O O . THR A 1 87 ? -1.714 5.797 9.893 1.00 92.62 87 THR A O 1
ATOM 690 N N . TYR A 1 88 ? -0.518 4.919 8.201 1.00 95.50 88 TYR A N 1
ATOM 691 C CA . TYR A 1 88 ? -0.599 6.094 7.331 1.00 95.50 88 TYR A CA 1
ATOM 692 C C . TYR A 1 88 ? -1.729 6.033 6.291 1.00 95.50 88 TYR A C 1
ATOM 694 O O . TYR A 1 88 ? -2.049 7.057 5.690 1.00 95.50 88 TYR A O 1
ATOM 702 N N . TYR A 1 89 ? -2.397 4.886 6.120 1.00 95.50 89 TYR A N 1
ATOM 703 C CA . TYR A 1 89 ? -3.478 4.687 5.144 1.00 95.50 89 TYR A CA 1
ATOM 704 C C . TYR A 1 89 ? -4.804 4.225 5.784 1.00 95.50 89 TYR A C 1
ATOM 706 O O . TYR A 1 89 ? -5.501 3.342 5.296 1.00 95.50 89 TYR A O 1
ATOM 714 N N . ILE A 1 90 ? -5.197 4.855 6.896 1.00 94.50 90 ILE A N 1
ATOM 715 C CA . ILE A 1 90 ? -6.412 4.492 7.663 1.00 94.50 90 ILE A CA 1
ATOM 716 C C . ILE A 1 90 ? -7.678 5.277 7.267 1.00 94.50 90 ILE A C 1
ATOM 718 O O . ILE A 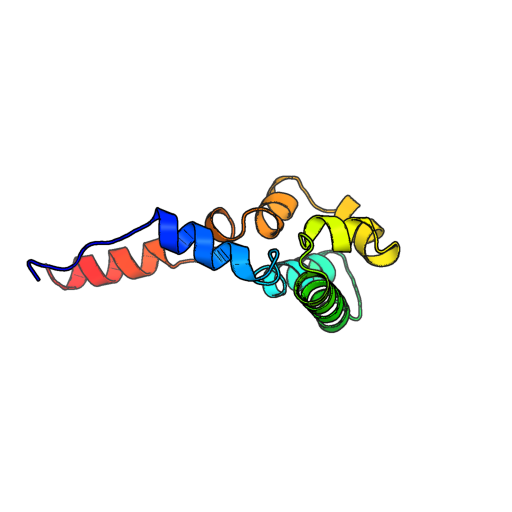1 90 ? -8.768 5.065 7.816 1.00 94.50 90 ILE A O 1
ATOM 722 N N . GLY A 1 91 ? -7.541 6.240 6.352 1.00 94.75 91 GLY A N 1
ATOM 723 C CA . GLY A 1 91 ? -8.619 7.127 5.918 1.00 94.75 91 GLY A CA 1
ATOM 724 C C . GLY A 1 91 ? -9.358 7.786 7.090 1.00 94.75 91 GLY A C 1
ATOM 725 O O . GLY A 1 91 ? -8.765 8.397 7.974 1.00 94.75 91 GLY A O 1
ATOM 726 N N . ARG A 1 92 ? -10.691 7.654 7.108 1.00 96.88 92 ARG A N 1
ATOM 727 C CA . ARG A 1 92 ? -11.575 8.252 8.132 1.00 96.88 92 ARG A CA 1
ATOM 728 C C . ARG A 1 92 ? -12.061 7.242 9.176 1.00 96.88 92 ARG A C 1
ATOM 730 O O . ARG A 1 92 ? -13.098 7.470 9.801 1.00 96.88 92 ARG A O 1
ATOM 737 N N . ALA A 1 93 ? -11.370 6.111 9.344 1.00 95.56 93 ALA A N 1
ATOM 738 C CA . ALA A 1 93 ? -11.814 5.028 10.225 1.00 95.56 93 ALA A CA 1
ATOM 739 C C . ALA A 1 93 ? -12.045 5.511 11.670 1.00 95.56 93 ALA A C 1
ATOM 741 O O . ALA A 1 93 ? -13.152 5.381 12.200 1.00 95.56 93 ALA A O 1
ATOM 742 N N . ALA A 1 94 ? -11.042 6.161 12.271 1.00 94.75 94 ALA A N 1
ATOM 743 C CA . ALA A 1 94 ? -11.124 6.670 13.641 1.00 94.75 94 ALA A CA 1
ATOM 744 C C . ALA A 1 94 ? -12.212 7.746 13.813 1.00 94.75 94 ALA A C 1
ATOM 746 O O . ALA A 1 94 ? -12.947 7.745 14.801 1.00 94.75 94 ALA A O 1
ATOM 747 N N . GLU A 1 95 ? -12.345 8.648 12.839 1.00 95.94 95 GLU A N 1
ATOM 748 C CA . GLU A 1 95 ? -13.366 9.698 12.852 1.00 95.94 95 GLU A CA 1
ATOM 749 C C . GLU A 1 95 ? -14.780 9.099 12.831 1.00 95.94 95 GLU A C 1
ATOM 751 O O . GLU A 1 95 ? -15.613 9.432 13.677 1.00 95.94 95 GLU A O 1
ATOM 756 N N . LYS A 1 96 ? -15.045 8.170 11.901 1.00 96.62 96 LYS A N 1
ATOM 757 C CA . LYS A 1 96 ? -16.349 7.507 11.772 1.00 96.62 96 LYS A CA 1
ATOM 758 C C . LYS A 1 96 ? -16.707 6.730 13.037 1.00 96.62 96 LYS A C 1
ATOM 760 O O . LYS A 1 96 ? -17.839 6.848 13.504 1.00 96.62 96 LYS A O 1
ATOM 765 N N . ALA A 1 97 ? -15.752 5.988 13.602 1.00 95.56 97 ALA A N 1
ATOM 766 C CA . ALA A 1 97 ? -15.957 5.222 14.828 1.00 95.56 97 ALA A CA 1
ATOM 767 C C . ALA A 1 97 ? -16.349 6.130 16.006 1.00 95.56 97 ALA A C 1
ATOM 769 O O . ALA A 1 97 ? -17.363 5.890 16.662 1.00 95.56 97 ALA A O 1
ATOM 770 N N . ARG A 1 98 ? -15.607 7.225 16.228 1.00 95.50 98 ARG A N 1
ATOM 771 C CA . ARG A 1 98 ? -15.908 8.197 17.294 1.00 95.50 98 ARG A CA 1
ATOM 772 C C . ARG A 1 98 ? -17.265 8.866 17.098 1.00 95.50 98 ARG A C 1
ATOM 774 O O . ARG A 1 98 ? -18.018 8.988 18.060 1.00 95.50 98 ARG A O 1
ATOM 781 N N . ARG A 1 99 ? -17.593 9.261 15.864 1.00 95.81 99 ARG A N 1
ATOM 782 C CA . ARG A 1 99 ? -18.883 9.883 15.537 1.00 95.81 99 ARG A CA 1
ATOM 783 C C . ARG A 1 99 ? -20.057 8.964 15.870 1.00 95.81 99 ARG A C 1
ATOM 785 O O . ARG A 1 99 ? -21.049 9.423 16.417 1.00 95.81 99 ARG A O 1
ATOM 792 N N . ILE A 1 100 ? -19.946 7.672 15.559 1.00 95.50 100 ILE A N 1
ATOM 793 C CA . ILE A 1 100 ? -20.985 6.694 15.903 1.00 95.50 100 ILE A CA 1
ATOM 794 C C . ILE A 1 100 ? -21.081 6.547 17.423 1.00 95.50 100 ILE A C 1
ATOM 796 O O . ILE A 1 100 ? -22.173 6.668 17.960 1.00 95.50 100 ILE A O 1
ATOM 800 N N . ALA A 1 101 ? -19.959 6.363 18.124 1.00 94.50 101 ALA A N 1
ATOM 801 C CA . ALA A 1 101 ? -19.955 6.199 19.580 1.00 94.50 101 ALA A CA 1
ATOM 802 C C . ALA A 1 101 ? -20.596 7.386 20.327 1.00 94.50 101 ALA A C 1
ATOM 804 O O . ALA A 1 101 ? -21.245 7.193 21.350 1.00 94.50 101 ALA A O 1
ATOM 805 N N . GLN A 1 102 ? -20.466 8.608 19.802 1.00 94.00 102 GLN A N 1
ATOM 806 C CA . GLN A 1 102 ? -21.120 9.795 20.364 1.00 94.00 102 GLN A CA 1
ATOM 807 C C . GLN A 1 102 ? -22.656 9.751 20.283 1.00 94.00 102 GLN A C 1
ATOM 809 O O . GLN A 1 102 ? -23.305 10.335 21.146 1.00 94.00 102 GLN A O 1
ATOM 814 N N . ASN A 1 103 ? -23.227 9.055 19.293 1.00 89.50 103 ASN A N 1
ATOM 815 C CA . ASN A 1 103 ? -24.678 8.949 19.095 1.00 89.50 103 ASN A CA 1
ATOM 816 C C . ASN A 1 103 ? -25.352 7.911 20.008 1.00 89.50 103 ASN A C 1
ATOM 818 O O . ASN A 1 103 ? -26.575 7.875 20.072 1.00 89.50 103 ASN A O 1
ATOM 822 N N . TYR A 1 104 ? -24.571 7.063 20.681 1.00 82.00 104 TYR A N 1
ATOM 823 C CA . TYR A 1 104 ? -25.055 5.981 21.549 1.00 82.00 104 TYR A CA 1
ATOM 824 C C . TYR A 1 104 ? -24.681 6.212 23.022 1.00 82.00 104 TYR A C 1
ATOM 826 O O . TYR A 1 104 ? -24.414 5.256 23.749 1.00 82.00 104 TYR A O 1
ATOM 834 N N . LYS A 1 105 ? -24.612 7.481 23.441 1.00 57.53 105 LYS A N 1
ATOM 835 C CA . LYS A 1 105 ? -24.417 7.851 24.848 1.00 57.53 105 LYS A CA 1
ATOM 836 C C . LYS A 1 105 ? -25.669 7.625 25.682 1.00 57.53 105 LYS A C 1
ATOM 838 O O . LYS A 1 105 ? -26.764 7.971 25.190 1.00 57.53 105 LYS A O 1
#

pLDDT: mean 93.68, std 7.33, range [56.0, 98.5]